Protein AF-A0AAW9E9C5-F1 (afdb_monomer)

pLDDT: mean 77.29, std 10.43, range [51.81, 89.81]

Structure (mmCIF, N/CA/C/O backbone):
data_AF-A0AAW9E9C5-F1
#
_entry.id   AF-A0AAW9E9C5-F1
#
loop_
_atom_site.group_PDB
_atom_site.id
_atom_site.type_symbol
_atom_site.label_atom_id
_atom_site.label_alt_id
_atom_site.label_comp_id
_atom_site.label_asym_id
_atom_site.label_entity_id
_atom_site.label_seq_id
_atom_site.pdbx_PDB_ins_code
_atom_site.Cartn_x
_atom_site.Cartn_y
_atom_site.Cartn_z
_atom_site.occupancy
_atom_site.B_iso_or_equiv
_atom_site.auth_seq_id
_atom_site.aut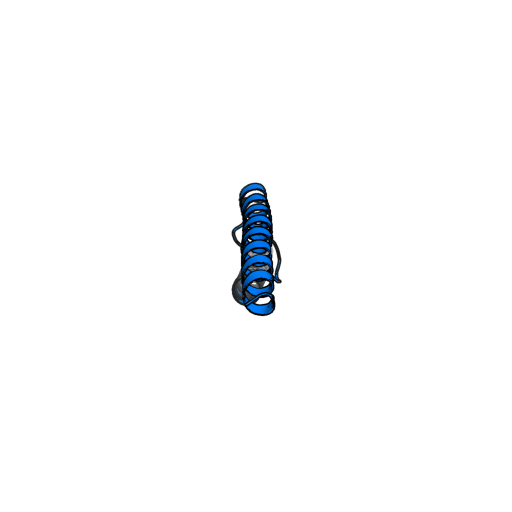h_comp_id
_atom_site.auth_asym_id
_atom_site.auth_atom_id
_atom_site.pdbx_PDB_model_num
ATOM 1 N N . MET A 1 1 ? -17.366 -0.348 41.231 1.00 52.56 1 MET A N 1
ATOM 2 C CA . MET A 1 1 ? -17.436 -0.804 39.820 1.00 52.56 1 MET A CA 1
ATOM 3 C C . MET A 1 1 ? -17.879 0.291 38.825 1.00 52.56 1 MET A C 1
ATOM 5 O O . MET A 1 1 ? -18.555 -0.015 37.857 1.00 52.56 1 MET A O 1
ATOM 9 N N . ARG A 1 2 ? -17.491 1.569 38.995 1.00 59.22 2 ARG A N 1
ATOM 10 C CA . ARG A 1 2 ? -17.741 2.636 37.989 1.00 59.22 2 ARG A CA 1
ATOM 11 C C . ARG A 1 2 ? -16.571 2.835 37.020 1.00 59.22 2 ARG A C 1
ATOM 13 O O . ARG A 1 2 ? -16.784 3.209 35.875 1.00 59.22 2 ARG A O 1
ATOM 20 N N . LEU A 1 3 ? -15.348 2.558 37.476 1.00 57.53 3 LEU A N 1
ATOM 21 C CA . LEU A 1 3 ? -14.127 2.721 36.684 1.00 57.53 3 LEU A CA 1
ATOM 22 C C . LEU A 1 3 ? -14.026 1.659 35.573 1.00 57.53 3 LEU A C 1
ATOM 24 O O . LEU A 1 3 ? -13.856 2.012 34.411 1.00 57.53 3 LEU A O 1
ATOM 28 N N . SER A 1 4 ? -14.268 0.385 35.906 1.00 65.12 4 SER A N 1
ATOM 29 C CA . SER A 1 4 ? -14.231 -0.721 34.938 1.00 65.12 4 SER A CA 1
ATOM 30 C C . SER A 1 4 ? -15.306 -0.615 33.854 1.00 65.12 4 SER A C 1
ATOM 32 O O . SER A 1 4 ? -15.029 -0.939 32.708 1.00 65.12 4 SER A O 1
ATOM 34 N N . SER A 1 5 ? -16.505 -0.112 34.167 1.00 73.44 5 SER A N 1
ATOM 35 C CA . SER A 1 5 ? -17.566 0.072 33.164 1.00 73.44 5 SER A CA 1
ATOM 36 C C . SER A 1 5 ? -17.239 1.186 32.170 1.00 73.44 5 SER A C 1
ATOM 38 O O . SER A 1 5 ? -17.475 1.019 30.977 1.00 73.44 5 SER A O 1
ATOM 40 N N . ASN A 1 6 ? -16.640 2.288 32.638 1.00 74.56 6 ASN A N 1
ATOM 41 C CA . ASN A 1 6 ? -16.155 3.348 31.754 1.00 74.56 6 ASN A CA 1
ATOM 42 C C . ASN A 1 6 ? -14.987 2.860 30.889 1.00 74.56 6 ASN A C 1
ATOM 44 O O . ASN A 1 6 ? -14.989 3.112 29.693 1.00 74.56 6 ASN A O 1
ATOM 48 N N . GLN A 1 7 ? -14.047 2.087 31.443 1.00 80.94 7 GLN A N 1
ATOM 49 C CA . GLN A 1 7 ? -12.972 1.476 30.651 1.00 80.94 7 GLN A CA 1
ATOM 50 C C . GLN A 1 7 ? -13.492 0.485 29.604 1.00 80.94 7 GLN A C 1
ATOM 52 O O . GLN A 1 7 ? -13.020 0.512 28.472 1.00 80.94 7 GLN A O 1
ATOM 57 N N . ILE A 1 8 ? -14.488 -0.345 29.935 1.00 82.75 8 ILE A N 1
ATOM 58 C CA . ILE A 1 8 ? -15.126 -1.258 28.972 1.00 82.75 8 ILE A CA 1
ATOM 59 C C . ILE A 1 8 ? -15.847 -0.469 27.874 1.00 82.75 8 ILE A C 1
ATOM 61 O O . ILE A 1 8 ? -15.784 -0.845 26.706 1.00 82.75 8 ILE A O 1
ATOM 65 N N . TYR A 1 9 ? -16.523 0.627 28.223 1.00 84.31 9 TYR A N 1
ATOM 66 C CA . TYR A 1 9 ? -17.177 1.492 27.245 1.00 84.31 9 TYR A CA 1
ATOM 67 C C . TYR A 1 9 ? -16.160 2.153 26.305 1.00 84.31 9 TYR A C 1
ATOM 69 O O . TYR A 1 9 ? -16.314 2.052 25.090 1.00 84.31 9 TYR A O 1
ATOM 77 N N . THR A 1 10 ? -15.080 2.733 26.839 1.00 83.81 10 THR A N 1
ATOM 78 C CA . THR A 1 10 ? -14.001 3.321 26.030 1.00 83.81 10 THR A CA 1
ATOM 79 C C . THR A 1 10 ? -13.357 2.276 25.118 1.00 83.81 10 THR A C 1
ATOM 81 O O . THR A 1 10 ? -13.266 2.499 23.919 1.00 83.81 10 THR A O 1
ATOM 84 N N . GLN A 1 11 ? -13.041 1.081 25.629 1.00 85.00 11 GLN A N 1
ATOM 85 C CA . GLN A 1 11 ? -12.490 -0.015 24.817 1.00 85.00 11 GLN A CA 1
ATOM 86 C C . GLN A 1 11 ? -13.428 -0.457 23.684 1.00 85.00 11 GLN A C 1
ATOM 88 O O . GLN A 1 11 ? -12.966 -0.853 22.610 1.00 85.00 11 GLN A O 1
ATOM 93 N N . ARG A 1 12 ? -14.749 -0.406 23.898 1.00 85.00 12 ARG A N 1
ATOM 94 C CA . ARG A 1 12 ? -15.738 -0.692 22.847 1.00 85.00 12 ARG A CA 1
ATOM 95 C C . ARG A 1 12 ? -15.775 0.415 21.797 1.00 85.00 12 ARG A C 1
ATOM 97 O O . ARG A 1 12 ? -15.803 0.104 20.611 1.00 85.00 12 ARG A O 1
ATOM 104 N N . VAL A 1 13 ? -15.731 1.679 22.212 1.00 87.50 13 VAL A N 1
ATOM 105 C CA . VAL A 1 13 ? -15.672 2.831 21.298 1.00 87.50 13 VAL A CA 1
ATOM 106 C C . VAL A 1 13 ? -14.377 2.825 20.480 1.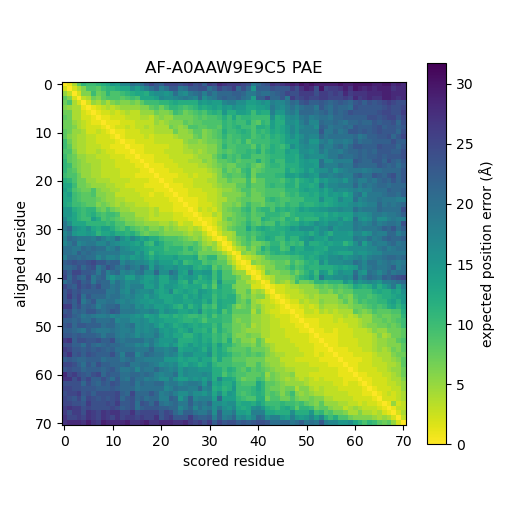00 87.50 13 VAL A C 1
ATOM 108 O O . VAL A 1 13 ? -14.424 3.055 19.272 1.00 87.50 13 VAL A O 1
ATOM 111 N N . ASP A 1 14 ? -13.244 2.465 21.079 1.00 88.44 14 ASP A N 1
ATOM 112 C CA . ASP A 1 14 ? -11.963 2.317 20.377 1.00 88.44 14 ASP A CA 1
ATOM 113 C C . ASP A 1 14 ? -12.006 1.171 19.352 1.00 88.44 14 ASP A C 1
ATOM 115 O O . ASP A 1 14 ? -11.511 1.299 18.228 1.00 88.44 14 ASP A O 1
ATOM 119 N N . ASN A 1 15 ? -12.658 0.052 19.689 1.00 87.56 15 ASN A N 1
ATOM 120 C CA . ASN A 1 15 ? -12.877 -1.050 18.746 1.00 87.56 15 ASN A CA 1
ATOM 121 C C . ASN A 1 15 ? -13.777 -0.647 17.571 1.00 87.56 15 ASN A C 1
ATOM 123 O O . ASN A 1 15 ? -13.501 -1.009 16.427 1.00 87.56 15 ASN A O 1
ATOM 127 N N . ILE A 1 16 ? -14.832 0.128 17.825 1.00 88.81 16 ILE A N 1
ATOM 128 C CA . ILE A 1 16 ? -15.712 0.641 16.76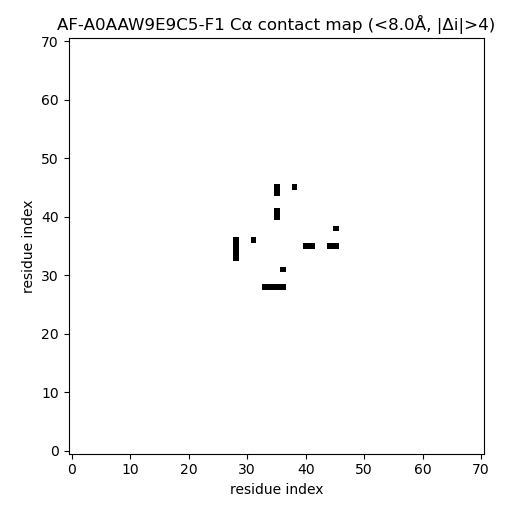7 1.00 88.81 16 ILE A CA 1
ATOM 129 C C . ILE A 1 16 ? -14.941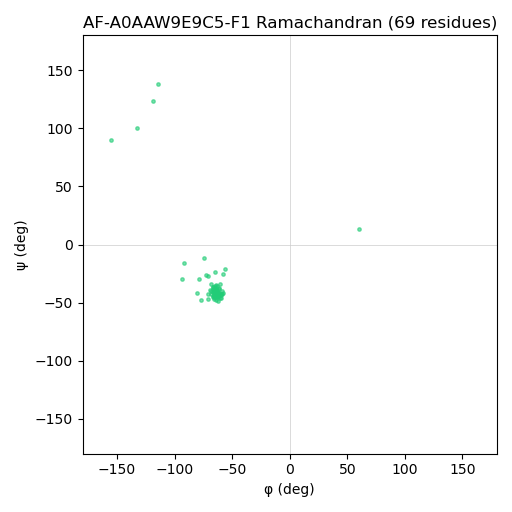 1.615 15.871 1.00 88.81 16 ILE A C 1
ATOM 131 O O . ILE A 1 16 ? -14.951 1.473 14.651 1.00 88.81 16 ILE A O 1
ATOM 135 N N . THR A 1 17 ? -14.203 2.549 16.469 1.00 89.81 17 THR A N 1
ATOM 136 C CA . THR A 1 17 ? -13.426 3.565 15.745 1.00 89.81 17 THR A CA 1
ATOM 137 C C . THR A 1 17 ? -12.324 2.930 14.895 1.00 89.81 17 THR A C 1
ATOM 139 O O . THR A 1 17 ? -12.148 3.281 13.727 1.00 89.81 17 THR A O 1
ATOM 142 N N . SER A 1 18 ? -11.614 1.937 15.435 1.00 88.44 18 SER A N 1
ATOM 143 C CA . SER A 1 18 ? -10.610 1.186 14.673 1.00 88.44 18 SER A CA 1
ATOM 144 C C . SER A 1 18 ? -11.232 0.348 13.551 1.00 88.44 18 SER A C 1
ATOM 146 O O . SER A 1 18 ? -10.661 0.278 12.463 1.00 88.44 18 SER A O 1
ATOM 148 N N . SER A 1 19 ? -12.420 -0.227 13.761 1.00 87.25 19 SER A N 1
ATOM 149 C CA . SER A 1 19 ? -13.160 -0.946 12.714 1.00 87.25 19 SER A CA 1
ATOM 150 C C . SER A 1 19 ? -13.621 -0.010 11.592 1.00 87.25 19 SER A C 1
ATOM 152 O O . SER A 1 19 ? -13.489 -0.351 10.418 1.00 87.25 19 SER A O 1
ATOM 154 N N . GLN A 1 20 ? -14.079 1.198 11.930 1.00 87.38 20 GLN A N 1
ATOM 155 C CA . GLN A 1 20 ? -14.470 2.224 10.960 1.00 87.38 20 GLN A CA 1
ATOM 156 C C . GLN A 1 20 ? -13.274 2.706 10.125 1.00 87.38 20 GLN A C 1
ATOM 158 O O . GLN A 1 20 ? -13.372 2.821 8.904 1.00 87.38 20 GLN A O 1
ATOM 163 N N . SER A 1 21 ? -12.126 2.927 10.771 1.00 87.06 21 SER A N 1
ATOM 164 C CA . SER A 1 21 ? -10.874 3.306 10.104 1.00 87.06 21 SER A CA 1
ATOM 165 C C . SER A 1 21 ? -10.366 2.209 9.160 1.00 87.06 21 SER A C 1
ATOM 167 O O . SER A 1 21 ? -9.983 2.485 8.018 1.00 87.06 21 SER A O 1
ATOM 169 N N . ARG A 1 22 ? -10.436 0.938 9.585 1.00 84.44 22 ARG A N 1
ATOM 170 C CA . ARG A 1 22 ? -10.133 -0.212 8.719 1.00 84.44 22 ARG A CA 1
ATOM 171 C C . ARG A 1 22 ? -11.072 -0.268 7.523 1.00 84.44 22 ARG A C 1
ATOM 173 O O . ARG A 1 22 ? -10.593 -0.404 6.407 1.00 84.44 22 ARG A O 1
ATOM 180 N N . TRP A 1 23 ? -12.376 -0.092 7.725 1.00 86.56 23 TRP A N 1
ATOM 181 C CA . TRP A 1 23 ? -13.343 -0.081 6.626 1.00 86.56 23 TRP A CA 1
ATOM 182 C C . TRP A 1 23 ? -13.064 1.031 5.605 1.00 86.56 23 TRP A C 1
ATOM 184 O O . TRP A 1 23 ? -13.059 0.767 4.407 1.00 86.56 23 TRP A O 1
ATOM 194 N N . MET A 1 24 ? -12.740 2.246 6.059 1.00 86.62 24 MET A N 1
ATOM 195 C CA . MET A 1 24 ? -12.315 3.336 5.170 1.00 86.62 24 MET A CA 1
ATOM 196 C C . MET A 1 24 ? -11.027 2.999 4.409 1.00 86.62 24 MET A C 1
ATOM 198 O O . MET A 1 24 ? -10.912 3.281 3.218 1.00 86.62 24 MET A O 1
ATOM 202 N N . THR A 1 25 ? -10.057 2.380 5.083 1.00 81.25 25 THR A N 1
ATOM 203 C CA . THR A 1 25 ? -8.782 1.980 4.471 1.00 81.25 25 THR A CA 1
ATOM 204 C C . THR A 1 25 ? -8.986 0.898 3.410 1.00 81.25 25 THR A C 1
ATOM 206 O O . THR A 1 25 ? -8.457 1.016 2.309 1.00 81.25 25 THR A O 1
ATOM 209 N N . GLU A 1 26 ? -9.789 -0.125 3.701 1.00 80.44 26 GLU A N 1
ATOM 210 C CA . GLU A 1 26 ? -10.129 -1.171 2.733 1.00 80.44 26 GLU A CA 1
ATOM 211 C C . GLU A 1 26 ? -10.976 -0.621 1.574 1.00 80.44 26 GLU A C 1
ATOM 213 O O . GLU A 1 26 ? -10.741 -0.977 0.423 1.00 80.44 26 GLU A O 1
ATOM 218 N N . GLY A 1 27 ? -11.889 0.322 1.834 1.00 80.75 27 GLY A N 1
ATOM 219 C CA . GLY A 1 27 ? -12.622 1.041 0.788 1.00 80.75 27 GLY A CA 1
ATOM 220 C C . GLY A 1 27 ? -11.694 1.800 -0.167 1.00 80.75 27 GLY A C 1
ATOM 221 O O . GLY A 1 27 ? -11.858 1.721 -1.385 1.00 80.75 27 GLY A O 1
ATOM 222 N N . ASN A 1 28 ? -10.665 2.461 0.368 1.00 76.06 28 ASN A N 1
ATOM 223 C CA . ASN A 1 28 ? -9.641 3.121 -0.444 1.00 76.06 28 ASN A CA 1
ATOM 224 C C . ASN A 1 28 ? -8.817 2.119 -1.263 1.00 76.06 28 ASN A C 1
ATOM 226 O O . ASN A 1 28 ? -8.608 2.354 -2.451 1.00 76.06 28 ASN A O 1
ATOM 230 N N . LYS A 1 29 ? -8.422 0.979 -0.676 1.00 67.38 29 LYS A N 1
ATOM 231 C CA . LYS A 1 29 ? -7.700 -0.097 -1.385 1.00 67.38 29 LYS A CA 1
ATOM 232 C C . LYS A 1 29 ? -8.512 -0.705 -2.531 1.00 67.38 29 LYS A C 1
ATOM 234 O O . LYS A 1 29 ? -7.959 -1.047 -3.575 1.00 67.38 29 LYS A O 1
ATOM 239 N N . ILE A 1 30 ? -9.826 -0.846 -2.346 1.00 77.62 30 ILE A N 1
ATOM 240 C CA . ILE A 1 30 ? -10.732 -1.322 -3.398 1.00 77.62 30 ILE A CA 1
ATOM 241 C C . ILE A 1 30 ? -10.832 -0.278 -4.517 1.00 77.62 30 ILE A C 1
ATOM 243 O O . ILE A 1 30 ? -10.747 -0.637 -5.689 1.00 77.62 30 ILE A O 1
ATOM 247 N N . SER A 1 31 ? -10.944 1.008 -4.170 1.00 73.38 31 SER A N 1
ATOM 248 C CA . SER A 1 31 ? -11.021 2.112 -5.138 1.00 73.38 31 SER A CA 1
ATOM 249 C C . SER A 1 31 ? -9.756 2.248 -6.003 1.00 73.38 31 SER A C 1
ATOM 251 O O . SER A 1 31 ? -9.846 2.529 -7.196 1.00 73.38 31 SER A O 1
ATOM 253 N N . SER A 1 32 ? -8.567 1.984 -5.450 1.00 71.19 32 SER A N 1
ATOM 254 C CA . SER 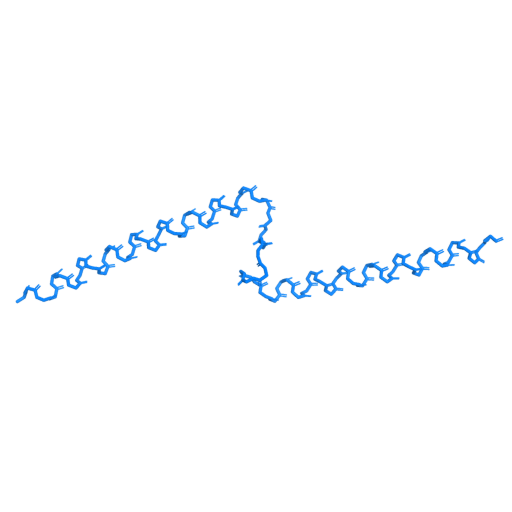A 1 32 ? -7.301 2.024 -6.207 1.00 71.19 32 SER A CA 1
ATOM 255 C C . SER A 1 32 ? -7.118 0.901 -7.211 1.00 71.19 32 SER A C 1
ATOM 257 O O . SER A 1 32 ? -6.270 1.007 -8.102 1.00 71.19 32 SER A O 1
ATOM 259 N N . GLY A 1 33 ? -7.747 -0.248 -6.956 1.00 68.06 33 GLY A N 1
ATOM 260 C CA . GLY A 1 33 ? -7.415 -1.507 -7.622 1.00 68.06 33 GLY A CA 1
ATOM 261 C C . GLY A 1 33 ? -5.967 -1.985 -7.404 1.00 68.06 33 GLY A C 1
ATOM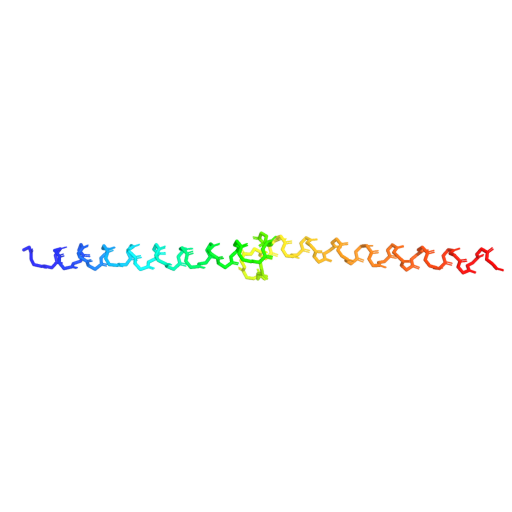 262 O O . GLY A 1 33 ? -5.501 -2.874 -8.116 1.00 68.06 33 GLY A O 1
ATOM 263 N N . ARG A 1 34 ? -5.220 -1.412 -6.448 1.00 64.38 34 ARG A N 1
ATOM 264 C CA . ARG A 1 34 ? -3.821 -1.754 -6.145 1.00 64.38 34 ARG A CA 1
ATOM 265 C C . ARG A 1 34 ? -3.725 -2.268 -4.717 1.00 64.38 34 ARG A C 1
ATOM 267 O O . ARG A 1 34 ? -4.054 -1.568 -3.771 1.00 64.38 34 ARG A O 1
ATOM 274 N N . ARG A 1 35 ? -3.189 -3.485 -4.563 1.00 66.38 35 ARG A N 1
ATOM 275 C CA . ARG A 1 35 ? -2.987 -4.148 -3.259 1.00 66.38 35 ARG A CA 1
ATOM 276 C C . ARG A 1 35 ? -2.100 -3.338 -2.298 1.00 66.38 35 ARG A C 1
ATOM 278 O O . ARG A 1 35 ? -2.209 -3.505 -1.090 1.00 66.38 35 ARG A O 1
ATOM 285 N N . VAL A 1 36 ? -1.225 -2.491 -2.841 1.00 60.16 36 VAL A N 1
ATOM 286 C CA . VAL A 1 36 ? -0.328 -1.593 -2.103 1.00 60.16 36 VAL A CA 1
ATOM 287 C C . VAL A 1 36 ? -0.437 -0.213 -2.751 1.00 60.16 36 VAL A C 1
ATOM 289 O O . VAL A 1 36 ? 0.125 0.009 -3.824 1.00 60.16 36 VAL A O 1
ATOM 292 N N . GLU A 1 37 ? -1.204 0.699 -2.151 1.00 61.72 37 GLU A N 1
ATOM 293 C CA . GLU A 1 37 ? -1.291 2.091 -2.623 1.00 61.72 37 GLU A CA 1
ATOM 294 C C . GLU A 1 37 ? -0.119 2.935 -2.146 1.00 61.72 37 GLU A C 1
ATOM 296 O O . GLU A 1 37 ? 0.416 3.753 -2.896 1.00 61.72 37 GLU A O 1
ATOM 301 N N . LYS A 1 38 ? 0.269 2.749 -0.884 1.00 62.88 38 LYS A N 1
ATOM 302 C CA . LYS A 1 38 ? 1.285 3.561 -0.229 1.00 62.88 38 LYS A CA 1
ATOM 303 C C . LYS A 1 38 ? 2.497 2.693 0.096 1.00 62.88 38 LYS A C 1
ATOM 305 O O . LYS A 1 38 ? 2.323 1.596 0.624 1.00 62.88 38 LYS A O 1
ATOM 310 N N . PRO A 1 39 ? 3.729 3.190 -0.115 1.00 57.47 39 PRO A N 1
ATOM 311 C CA . PRO A 1 39 ? 4.939 2.516 0.360 1.00 57.47 39 PRO A CA 1
ATOM 312 C C . PRO A 1 39 ? 4.936 2.256 1.876 1.00 57.47 39 PRO A C 1
ATOM 314 O O . PRO A 1 39 ? 5.662 1.388 2.346 1.00 57.47 39 PRO A O 1
ATOM 317 N N . SER A 1 40 ? 4.117 2.997 2.634 1.00 60.59 40 SER A N 1
ATOM 318 C CA . SER A 1 40 ? 3.900 2.807 4.070 1.00 60.59 40 SER A CA 1
ATOM 319 C C . SER A 1 40 ? 3.066 1.573 4.423 1.00 60.59 40 SER A C 1
ATOM 321 O O . SER A 1 40 ? 3.220 1.063 5.527 1.00 60.59 40 SER A O 1
ATOM 323 N N . ASP A 1 41 ? 2.187 1.106 3.526 1.00 64.50 41 ASP A N 1
ATOM 324 C CA . ASP A 1 41 ? 1.283 -0.023 3.800 1.00 64.50 41 ASP A CA 1
ATOM 325 C C . ASP A 1 41 ? 2.006 -1.374 3.686 1.00 64.50 41 ASP A C 1
ATOM 327 O O . ASP A 1 41 ? 1.651 -2.322 4.382 1.00 64.50 41 ASP A O 1
ATOM 331 N N . ASP A 1 42 ? 3.033 -1.462 2.831 1.00 67.75 42 ASP A N 1
ATOM 332 C CA . ASP A 1 42 ? 3.930 -2.618 2.731 1.00 67.75 42 ASP A CA 1
ATOM 333 C C . ASP A 1 42 ? 5.293 -2.185 2.145 1.00 67.75 42 AS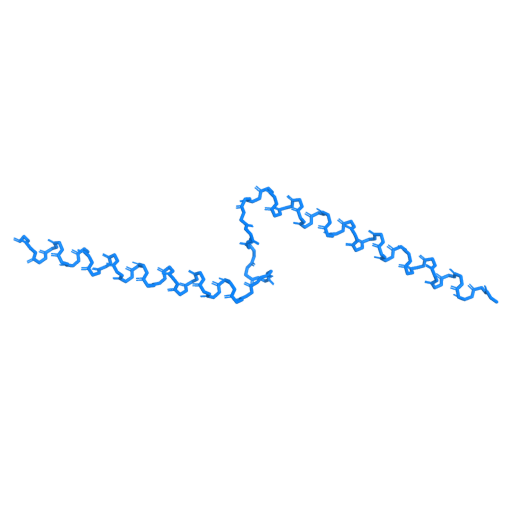P A C 1
ATOM 335 O O . ASP A 1 42 ? 5.488 -2.195 0.920 1.00 67.75 42 ASP A O 1
ATOM 339 N N . PRO A 1 43 ? 6.261 -1.787 2.992 1.00 65.75 43 PRO A N 1
ATOM 340 C CA . PRO A 1 43 ? 7.570 -1.334 2.526 1.00 65.75 43 PRO A CA 1
ATOM 341 C C . PRO A 1 43 ? 8.367 -2.452 1.838 1.00 65.75 43 PRO A C 1
ATOM 343 O O . PRO A 1 43 ? 9.226 -2.171 0.996 1.00 65.75 43 PRO A O 1
ATOM 346 N N . MET A 1 44 ? 8.074 -3.721 2.139 1.00 73.00 44 MET A N 1
ATOM 347 C CA . MET A 1 44 ? 8.762 -4.865 1.547 1.00 73.00 44 MET A CA 1
ATOM 348 C C . MET A 1 44 ? 8.262 -5.119 0.123 1.00 73.00 44 MET A C 1
ATOM 350 O O . MET A 1 44 ? 9.072 -5.216 -0.802 1.00 73.00 44 MET A O 1
ATOM 354 N N . ALA A 1 45 ? 6.941 -5.142 -0.081 1.00 64.25 45 ALA A N 1
ATOM 355 C CA . ALA A 1 45 ? 6.358 -5.252 -1.417 1.00 64.25 45 ALA A CA 1
ATOM 356 C C . ALA A 1 45 ? 6.685 -4.030 -2.287 1.00 64.25 45 ALA A C 1
ATOM 358 O O . ALA A 1 45 ? 6.975 -4.187 -3.474 1.00 64.25 45 ALA A O 1
ATOM 359 N N . ALA A 1 46 ? 6.710 -2.824 -1.710 1.00 67.06 46 ALA A N 1
ATOM 360 C CA . ALA A 1 46 ? 7.132 -1.622 -2.425 1.00 67.06 46 ALA A CA 1
ATOM 361 C C . ALA A 1 46 ? 8.598 -1.716 -2.887 1.00 67.06 46 ALA A C 1
ATOM 363 O O . ALA A 1 46 ? 8.894 -1.435 -4.049 1.00 67.06 46 ALA A O 1
ATOM 364 N N . SER A 1 47 ? 9.507 -2.180 -2.024 1.00 73.19 47 SER A N 1
ATOM 365 C CA . SER A 1 47 ? 10.924 -2.366 -2.372 1.00 73.19 47 SER A CA 1
ATOM 366 C C . SER A 1 47 ? 11.120 -3.412 -3.472 1.00 73.19 47 SER A C 1
ATOM 368 O O . SER A 1 47 ? 11.891 -3.193 -4.407 1.00 73.19 47 SER A O 1
ATOM 370 N N . GLN A 1 48 ? 10.382 -4.525 -3.413 1.00 77.19 48 GLN A N 1
ATOM 371 C CA . GLN A 1 48 ? 10.396 -5.539 -4.471 1.00 77.19 48 GLN A CA 1
ATOM 372 C C . GLN A 1 48 ? 9.872 -4.972 -5.796 1.00 77.19 48 GLN A C 1
ATOM 374 O O . GLN A 1 48 ? 10.514 -5.146 -6.829 1.00 77.19 48 GLN A O 1
ATOM 379 N N . ALA A 1 49 ? 8.761 -4.231 -5.774 1.00 77.12 49 ALA A N 1
ATOM 380 C CA . ALA A 1 49 ? 8.210 -3.597 -6.969 1.00 77.12 49 ALA A CA 1
ATOM 381 C C . ALA A 1 49 ? 9.184 -2.581 -7.594 1.00 77.12 49 ALA A C 1
ATOM 383 O O . ALA A 1 49 ? 9.304 -2.516 -8.818 1.00 77.12 49 ALA A O 1
ATOM 384 N N . VAL A 1 50 ? 9.914 -1.815 -6.776 1.00 81.56 50 VAL A N 1
ATOM 385 C CA . VAL A 1 50 ? 10.951 -0.884 -7.249 1.00 81.56 50 VAL A CA 1
ATOM 386 C C . VAL A 1 50 ? 12.128 -1.636 -7.872 1.00 81.56 50 VAL A C 1
ATOM 388 O O . VAL A 1 50 ? 12.551 -1.276 -8.969 1.00 81.56 50 VAL A O 1
ATOM 391 N N . MET A 1 51 ? 12.622 -2.704 -7.238 1.00 83.56 51 MET A N 1
ATOM 392 C CA . MET A 1 51 ? 13.710 -3.514 -7.801 1.00 83.56 51 MET A CA 1
ATOM 393 C C . MET A 1 51 ? 13.321 -4.167 -9.133 1.00 83.56 51 MET A C 1
ATOM 395 O O . MET A 1 51 ? 14.114 -4.159 -10.076 1.00 83.56 51 MET A O 1
ATOM 399 N N . VAL A 1 52 ? 12.091 -4.679 -9.243 1.00 85.38 52 VAL A N 1
ATOM 400 C CA . VAL A 1 52 ? 11.563 -5.243 -10.495 1.00 85.38 52 VAL A CA 1
ATOM 401 C C . VAL A 1 52 ? 11.493 -4.171 -11.581 1.00 85.38 52 VAL A C 1
ATOM 403 O O . VAL A 1 52 ? 12.042 -4.379 -12.661 1.00 85.38 52 VAL A O 1
ATOM 406 N N . LYS A 1 53 ? 10.925 -2.994 -11.284 1.00 84.25 53 LYS A N 1
ATOM 407 C CA . LYS A 1 53 ? 10.877 -1.867 -12.231 1.00 84.25 53 LYS A CA 1
ATOM 408 C C . LYS A 1 53 ? 12.264 -1.409 -12.675 1.00 84.25 53 LYS A C 1
ATOM 410 O O . LYS A 1 53 ? 12.465 -1.099 -13.845 1.00 84.25 53 LYS A O 1
ATOM 415 N N . GLN A 1 54 ? 13.232 -1.373 -11.763 1.00 85.94 54 GLN A N 1
ATOM 416 C CA . GLN A 1 54 ? 14.601 -0.984 -12.090 1.00 85.94 54 GLN A CA 1
ATOM 417 C C . GLN A 1 54 ? 15.290 -2.027 -12.982 1.00 85.94 54 GLN A C 1
ATOM 419 O O . GLN A 1 54 ? 16.005 -1.669 -13.919 1.00 85.94 54 GLN A O 1
ATOM 424 N N . SER A 1 55 ? 15.065 -3.316 -12.716 1.00 86.25 55 SER A N 1
ATOM 425 C CA . SER A 1 55 ? 15.551 -4.410 -13.562 1.00 86.25 55 SER A CA 1
ATOM 426 C C . SER A 1 55 ? 14.939 -4.351 -14.964 1.00 86.25 55 SER A C 1
ATOM 428 O O . SER A 1 55 ? 15.654 -4.441 -15.962 1.00 86.25 55 SER A O 1
ATOM 430 N N . GLU A 1 56 ? 13.631 -4.108 -15.049 1.00 87.06 56 GLU A N 1
ATOM 431 C CA . GLU A 1 56 ? 12.911 -3.956 -16.311 1.00 87.06 56 GLU A CA 1
ATOM 432 C C . GLU A 1 56 ? 13.414 -2.751 -17.119 1.00 87.06 56 GLU A C 1
ATOM 434 O O . GLU A 1 56 ? 13.715 -2.896 -18.303 1.00 87.06 5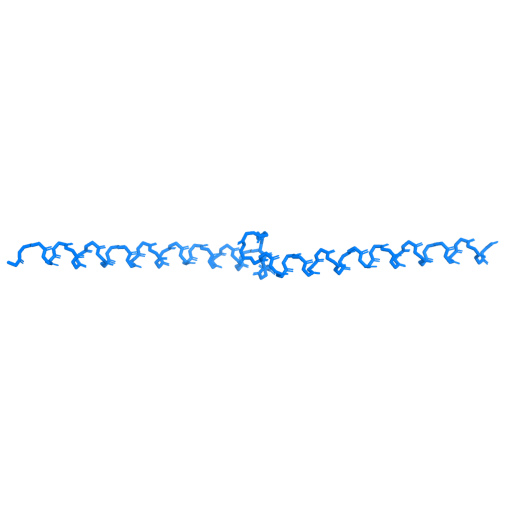6 GLU A O 1
ATOM 439 N N . ALA A 1 57 ? 13.609 -1.594 -16.480 1.00 88.81 57 ALA A N 1
ATOM 440 C CA . ALA A 1 57 ? 14.155 -0.402 -17.130 1.00 88.81 57 ALA A CA 1
ATOM 441 C C . ALA A 1 57 ? 15.562 -0.644 -17.705 1.00 88.81 57 ALA A C 1
ATOM 443 O O . ALA A 1 57 ? 15.842 -0.266 -18.844 1.00 88.81 57 ALA A O 1
ATOM 444 N N . ARG A 1 58 ? 16.442 -1.337 -16.964 1.00 87.94 58 ARG A N 1
ATOM 445 C CA . ARG A 1 58 ? 17.764 -1.732 -17.486 1.00 87.94 58 ARG A CA 1
ATOM 446 C C . ARG A 1 58 ? 17.647 -2.695 -18.662 1.00 87.94 58 ARG A C 1
ATOM 448 O O . ARG A 1 58 ? 18.347 -2.528 -19.657 1.00 87.94 58 ARG A O 1
ATOM 455 N N . ASN A 1 59 ? 16.744 -3.670 -18.590 1.00 88.00 59 ASN A N 1
ATOM 456 C CA . ASN A 1 59 ? 16.510 -4.603 -19.691 1.00 88.00 59 ASN A CA 1
ATOM 457 C C . ASN A 1 59 ? 15.988 -3.902 -20.948 1.00 88.00 59 ASN A C 1
ATOM 459 O O . ASN A 1 59 ? 16.431 -4.235 -22.048 1.00 88.00 59 ASN A O 1
ATOM 463 N N . GLN A 1 60 ? 15.104 -2.912 -20.802 1.00 86.94 60 GLN A N 1
ATOM 464 C CA . GLN A 1 60 ? 14.652 -2.074 -21.912 1.00 86.94 60 GLN A CA 1
ATOM 465 C C . GLN A 1 60 ? 15.816 -1.281 -22.514 1.00 86.94 60 GLN A C 1
ATOM 467 O O . GLN A 1 60 ? 15.964 -1.262 -23.732 1.00 86.94 60 GLN A O 1
ATOM 472 N N . GLN A 1 61 ? 16.697 -0.714 -21.686 1.00 84.62 61 GLN A N 1
ATOM 473 C CA . GLN A 1 61 ? 17.885 -0.000 -22.160 1.00 84.62 61 GLN A CA 1
ATOM 474 C C . GLN A 1 61 ? 18.874 -0.920 -22.899 1.00 84.62 61 GLN A C 1
ATOM 476 O O . GLN A 1 61 ? 19.428 -0.545 -23.931 1.00 84.62 61 GLN A O 1
ATOM 481 N N . TYR A 1 62 ? 19.065 -2.158 -22.434 1.00 87.62 62 TYR A N 1
ATOM 482 C CA . TYR A 1 62 ? 19.849 -3.152 -23.172 1.00 87.62 62 TYR A CA 1
ATOM 483 C C . TYR A 1 62 ? 19.154 -3.609 -24.460 1.00 87.62 62 TYR A C 1
ATOM 485 O O . TYR A 1 62 ? 19.817 -3.903 -25.453 1.00 87.62 62 TYR A O 1
ATOM 493 N N . ALA A 1 63 ? 17.822 -3.691 -24.481 1.00 87.44 63 ALA A N 1
ATOM 494 C CA . ALA A 1 63 ? 17.067 -4.014 -25.687 1.00 87.44 63 ALA A CA 1
ATOM 495 C C . ALA A 1 63 ? 17.183 -2.908 -26.747 1.00 87.44 63 ALA A C 1
ATOM 497 O O . ALA A 1 63 ? 17.454 -3.221 -27.904 1.00 87.44 63 ALA A O 1
ATOM 498 N N . THR A 1 64 ? 17.062 -1.635 -26.359 1.00 87.50 64 THR A N 1
ATOM 499 C CA . THR A 1 64 ? 17.241 -0.502 -27.279 1.00 87.50 64 THR A CA 1
ATOM 500 C C . THR A 1 64 ? 18.675 -0.423 -27.787 1.00 87.50 64 THR A C 1
ATOM 502 O O . THR A 1 64 ? 18.871 -0.329 -28.994 1.00 87.50 64 THR A O 1
ATOM 505 N N . ALA A 1 65 ? 19.679 -0.573 -26.916 1.00 82.44 65 ALA A N 1
ATOM 506 C CA . ALA A 1 65 ? 21.086 -0.614 -27.322 1.00 82.44 65 ALA A CA 1
ATOM 507 C C . ALA A 1 65 ? 21.376 -1.743 -28.330 1.00 82.44 65 ALA A C 1
ATOM 509 O O . ALA A 1 65 ? 22.060 -1.520 -29.327 1.00 82.44 65 ALA A O 1
ATOM 510 N N . ARG A 1 66 ? 20.803 -2.93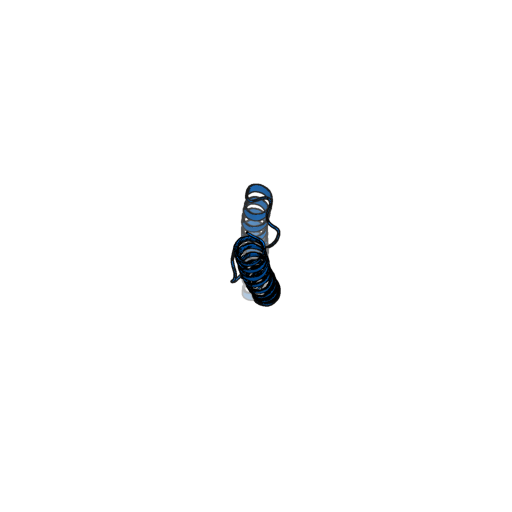9 -28.126 1.00 81.25 66 ARG A N 1
ATOM 511 C CA . ARG A 1 66 ? 20.894 -4.046 -29.097 1.00 81.25 66 ARG A CA 1
ATOM 512 C C . ARG A 1 66 ? 20.201 -3.730 -30.423 1.00 81.25 66 ARG A C 1
ATOM 514 O O . ARG A 1 66 ? 20.690 -4.153 -31.463 1.00 81.25 66 ARG A O 1
ATOM 521 N N . GLY A 1 67 ? 19.082 -3.007 -30.395 1.00 82.12 67 GLY A N 1
ATOM 522 C CA . GLY A 1 67 ? 18.391 -2.543 -31.599 1.00 82.12 67 GLY A CA 1
ATOM 523 C C . GLY A 1 67 ? 19.214 -1.531 -32.400 1.00 82.12 67 GLY A C 1
ATOM 524 O O . GLY A 1 67 ? 19.308 -1.660 -33.616 1.00 82.12 67 GLY A O 1
ATOM 525 N N . PHE A 1 68 ? 19.859 -0.578 -31.721 1.00 79.62 68 PHE A N 1
ATOM 526 C CA . PHE A 1 68 ? 20.753 0.395 -32.357 1.00 79.62 68 PHE A CA 1
ATOM 527 C C . PHE A 1 68 ? 22.017 -0.247 -32.931 1.00 79.62 68 PHE A C 1
ATOM 529 O O . PHE A 1 68 ? 22.425 0.137 -34.012 1.00 79.62 68 PHE A O 1
ATOM 536 N N . ALA A 1 69 ? 22.608 -1.237 -32.256 1.00 72.31 69 ALA A N 1
ATOM 537 C CA . ALA A 1 69 ? 23.814 -1.921 -32.736 1.00 72.31 69 ALA A CA 1
ATOM 538 C C . ALA A 1 69 ? 23.570 -2.902 -33.902 1.00 72.31 69 ALA A C 1
ATOM 540 O O . ALA A 1 69 ? 24.526 -3.425 -34.470 1.00 72.31 69 ALA A O 1
ATOM 541 N N . LYS A 1 70 ? 22.304 -3.218 -34.213 1.00 71.19 70 LYS A N 1
ATOM 542 C CA . LYS A 1 70 ? 21.923 -4.128 -35.304 1.00 71.19 70 LYS A CA 1
ATOM 543 C C . LYS A 1 70 ? 21.667 -3.397 -36.636 1.00 71.19 70 LYS A C 1
ATOM 545 O O . LYS A 1 70 ? 21.625 -4.069 -37.664 1.00 71.19 70 LYS A O 1
ATOM 550 N N . ASN A 1 71 ? 21.484 -2.074 -36.613 1.00 51.81 71 ASN A N 1
ATOM 551 C CA . ASN A 1 71 ? 21.448 -1.209 -37.803 1.00 51.81 71 ASN A CA 1
ATOM 552 C C . ASN A 1 71 ? 22.815 -0.562 -38.027 1.00 51.81 71 ASN A C 1
ATOM 554 O O . ASN A 1 71 ? 23.106 -0.250 -39.200 1.00 51.81 71 ASN A O 1
#

Mean predicted aligned error: 12.22 Å

Foldseek 3Di:
DVVVVVVVVVVVVVVVVVVVVVVVVVVVCVVVVDPDPDCVVPVPVVVVVVVVVVVVVVVVVVVVVVVVVVD

Sequence (71 aa):
MRLSSNQIYTQRVDNITSSQSRWMTEGNKISSGRRVEKPSDDPMAASQAVMVKQSEARNQQYATARGFAKN

Radius of gyration: 23.91 Å; Cα contacts (8 Å, |Δi|>4): 10; chains: 1; bounding box: 42×9×78 Å

InterPro domains:
  IPR001029 Flagellin, N-terminal domain [PF00669] (4-69)

Secondary structure (DSSP, 8-state):
--HHHHHHHHHHHHHHHHHHHHHHHHHHHHHHT-S-SSTTT-HHHHHHHHHHHHHHHHHHHHHHHHHHTT-

Solvent-accessible surface area (backbone atoms only — not comparable to full-atom values): 4084 Å² total; per-residue (Å²): 127,68,65,62,54,51,50,51,49,50,54,50,51,51,52,51,52,52,49,52,53,48,51,55,51,51,52,51,41,60,72,67,75,34,100,65,85,44,60,85,80,37,55,64,63,41,50,52,53,49,53,50,52,52,51,49,52,52,50,50,52,53,51,51,52,53,55,61,75,72,110

Organism: Klebsiella aerogenes (NCBI:txid548)